Protein AF-I6UT72-F1 (afdb_monomer)

Sequence (120 aa):
FSAGGSVSEKFAKFAADSGAVVIDNTSHFRMDKDIPLVVPECNPSDIAQWKNRGIIANPNCSTIQMVQILKPLNDAFGINRVDVSTYQAASGAGKEGMEELVVQMQKFFEFKLDECEPKV

Nearest PDB structures (foldseek):
  2r00-assembly2_C-2  TM=9.930E-01  e=4.835E-10  Vibrio cholerae
  2qz9-assembly2_B-2  TM=9.457E-01  e=1.071E-09  Vibrio cholerae
  2r00-assembly1_A  TM=9.389E-01  e=1.164E-08  Vibrio cholerae
  2r00-assembly1_B  TM=9.016E-01  e=1.943E-07  Vibrio cholerae
  3vos-assembly1_A-2  TM=9.665E-01  e=2.595E-05  Mycobacterium tuberculosis

Radius of gyration: 18.97 Å; Cα contacts (8 Å, |Δi|>4): 144; chains: 1; bounding box: 40×43×48 Å

Mean predicted aligned error: 3.47 Å

Organism: NCBI:txid199

Structure (mmCIF, N/CA/C/O backbone):
data_AF-I6UT72-F1
#
_entry.id   AF-I6UT72-F1
#
loop_
_atom_site.group_PDB
_atom_site.id
_atom_site.type_symbol
_atom_site.label_atom_id
_atom_site.label_alt_id
_atom_site.label_comp_id
_atom_site.label_asym_id
_atom_site.label_entity_id
_atom_site.label_seq_id
_atom_site.pdbx_PDB_ins_code
_atom_site.Cartn_x
_atom_site.Cartn_y
_atom_site.Cartn_z
_atom_site.occupancy
_atom_site.B_iso_or_equiv
_atom_site.auth_seq_id
_atom_site.auth_comp_id
_atom_site.auth_asym_id
_atom_site.auth_at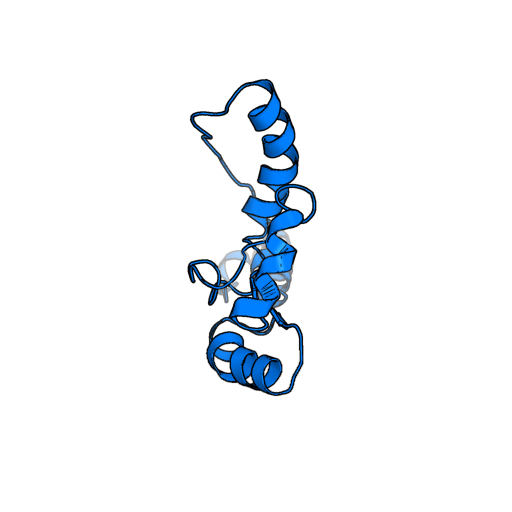om_id
_atom_site.pdbx_PDB_model_num
ATOM 1 N N . PHE A 1 1 ? 1.288 -10.659 6.463 1.00 96.56 1 PHE A N 1
ATOM 2 C CA . PHE A 1 1 ? 1.134 -11.330 5.160 1.00 96.56 1 PHE A CA 1
ATOM 3 C C . PHE A 1 1 ? 1.611 -10.384 4.073 1.00 96.56 1 PHE A C 1
ATOM 5 O O . PHE A 1 1 ? 1.349 -9.199 4.166 1.00 96.56 1 PHE A O 1
ATOM 12 N N . SER A 1 2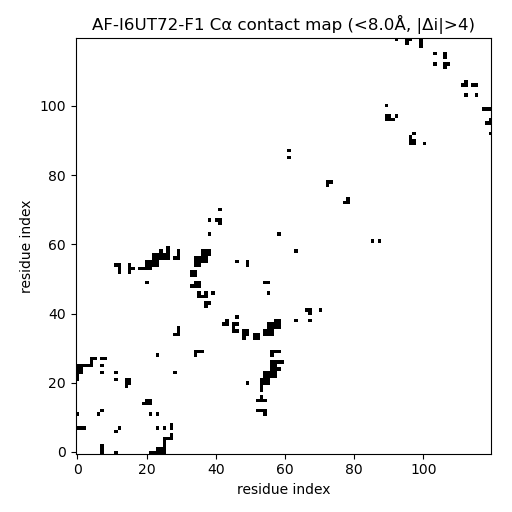 ? 2.381 -10.875 3.103 1.00 95.75 2 SER A N 1
ATOM 13 C CA . SER A 1 2 ? 2.826 -10.110 1.924 1.00 95.75 2 SER A CA 1
ATOM 14 C C . SER A 1 2 ? 3.093 -11.086 0.775 1.00 95.75 2 SER A C 1
ATOM 16 O O . SER A 1 2 ? 4.174 -11.111 0.198 1.00 95.75 2 SER A O 1
ATOM 18 N N . ALA A 1 3 ? 2.125 -11.971 0.532 1.00 93.38 3 ALA A N 1
ATOM 19 C CA . ALA A 1 3 ? 2.270 -13.155 -0.318 1.00 93.38 3 ALA A CA 1
ATOM 20 C C . ALA A 1 3 ? 1.270 -13.175 -1.493 1.00 93.38 3 ALA A C 1
ATOM 22 O O . ALA A 1 3 ? 1.045 -14.219 -2.094 1.00 93.38 3 ALA A O 1
ATOM 23 N N . GLY A 1 4 ? 0.660 -12.027 -1.808 1.00 93.38 4 GLY A N 1
ATOM 24 C CA . GLY A 1 4 ? -0.387 -11.899 -2.825 1.00 93.38 4 GLY A CA 1
ATOM 25 C C . GLY A 1 4 ? -1.804 -12.067 -2.265 1.00 93.38 4 GLY A C 1
ATOM 26 O O . GLY A 1 4 ? -2.025 -12.760 -1.272 1.00 93.38 4 GLY A O 1
ATOM 27 N N . GLY A 1 5 ? -2.774 -11.402 -2.903 1.00 94.94 5 GLY A N 1
ATOM 28 C CA . GLY A 1 5 ? -4.150 -11.304 -2.398 1.00 94.94 5 GLY A CA 1
ATOM 29 C C . GLY A 1 5 ? 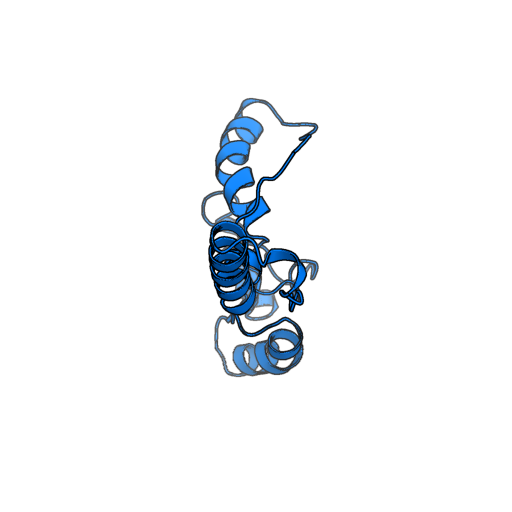-4.860 -12.651 -2.253 1.00 94.94 5 GLY A C 1
ATOM 30 O O . GLY A 1 5 ? -5.554 -12.855 -1.266 1.00 94.94 5 GLY A O 1
ATOM 31 N N . SER A 1 6 ? -4.624 -13.596 -3.166 1.00 97.25 6 SER A N 1
ATOM 32 C CA . SER A 1 6 ? -5.211 -14.945 -3.111 1.00 97.25 6 SER A CA 1
ATOM 33 C C . SER A 1 6 ? -4.702 -15.775 -1.926 1.00 97.25 6 SER A C 1
ATOM 35 O O . SER A 1 6 ? -5.435 -16.581 -1.353 1.00 97.25 6 SER A O 1
ATOM 37 N N . VAL A 1 7 ? -3.445 -15.571 -1.517 1.00 97.69 7 VAL A N 1
ATOM 38 C CA . VAL A 1 7 ? -2.881 -16.215 -0.323 1.00 97.69 7 VAL A CA 1
ATOM 39 C C . VAL A 1 7 ? -3.498 -15.607 0.931 1.00 97.69 7 VAL A C 1
ATOM 41 O O . VAL A 1 7 ? -3.887 -16.344 1.836 1.00 97.69 7 VAL A O 1
ATOM 44 N N . SER A 1 8 ? -3.632 -14.281 0.982 1.00 97.81 8 SER A N 1
ATOM 45 C CA . SER A 1 8 ? -4.276 -13.603 2.109 1.00 97.81 8 SER A CA 1
ATOM 46 C C . SER A 1 8 ? -5.750 -13.987 2.243 1.00 97.81 8 SER A C 1
ATOM 48 O O . SER A 1 8 ? -6.167 -14.342 3.341 1.00 97.81 8 SER A O 1
ATOM 50 N N . GLU A 1 9 ? -6.500 -14.042 1.142 1.00 97.25 9 GLU A N 1
ATOM 51 C CA . GLU A 1 9 ? -7.884 -14.537 1.101 1.00 97.25 9 GLU A CA 1
ATOM 52 C C . GLU A 1 9 ? -8.013 -15.923 1.734 1.00 97.25 9 GLU A C 1
ATOM 54 O O . GLU A 1 9 ? -8.838 -16.152 2.619 1.00 97.25 9 GLU A O 1
ATOM 59 N N . LYS A 1 10 ? -7.154 -16.852 1.304 1.00 97.44 10 LYS A N 1
ATOM 60 C CA . LYS A 1 10 ? -7.227 -18.241 1.743 1.00 97.44 10 LYS A CA 1
ATOM 61 C C . LYS A 1 10 ? -6.775 -18.424 3.186 1.00 97.44 10 LYS A C 1
ATOM 63 O O . LYS A 1 10 ? -7.375 -19.219 3.897 1.00 97.44 10 LYS A O 1
ATOM 68 N N . PHE A 1 11 ? -5.700 -17.762 3.611 1.00 98.31 11 PHE A N 1
ATOM 69 C CA . PHE A 1 11 ? -4.982 -18.149 4.830 1.00 98.31 11 PHE A CA 1
ATOM 70 C C . PHE A 1 11 ? -5.041 -17.135 5.970 1.00 98.31 11 PHE A C 1
ATOM 72 O O . PHE A 1 11 ? -4.858 -17.538 7.121 1.00 98.31 11 PHE A O 1
ATOM 79 N N . ALA A 1 12 ? -5.320 -15.854 5.707 1.00 97.94 12 ALA A N 1
ATOM 80 C CA . ALA A 1 12 ? -5.335 -14.847 6.769 1.00 97.94 12 ALA A CA 1
ATOM 81 C C . ALA A 1 12 ? -6.404 -15.155 7.825 1.00 97.94 12 ALA A C 1
ATOM 83 O O . ALA A 1 12 ? -6.125 -15.055 9.018 1.00 97.94 12 ALA A O 1
ATOM 84 N N . LYS A 1 13 ? -7.591 -15.616 7.402 1.00 96.38 13 LYS A N 1
ATOM 85 C CA . LYS A 1 13 ? -8.656 -16.002 8.336 1.00 96.38 13 LYS A CA 1
ATOM 86 C C . LYS A 1 13 ? -8.227 -17.160 9.240 1.00 96.38 13 LYS A C 1
ATOM 88 O O . LYS A 1 13 ? -8.407 -17.072 10.445 1.00 96.38 13 LYS A O 1
ATOM 93 N N . PHE A 1 14 ? -7.617 -18.212 8.692 1.00 97.94 14 PHE A N 1
ATOM 94 C CA . PHE A 1 14 ? -7.168 -19.350 9.503 1.00 97.94 14 PHE A CA 1
ATOM 95 C C . PHE A 1 14 ? -6.086 -18.957 10.513 1.00 97.94 14 PHE A C 1
ATOM 97 O O . PHE A 1 14 ? -6.100 -19.440 11.643 1.00 97.94 14 PHE A O 1
ATOM 104 N N . ALA A 1 15 ? -5.165 -18.064 10.132 1.00 98.12 15 ALA A N 1
ATOM 105 C CA . ALA A 1 15 ? -4.165 -17.534 11.055 1.00 98.12 15 ALA A CA 1
ATOM 106 C C . ALA A 1 15 ? -4.818 -16.728 12.193 1.00 98.12 15 ALA A C 1
ATOM 108 O O . ALA A 1 15 ? -4.479 -16.937 13.358 1.00 98.12 15 ALA A O 1
ATOM 109 N N . ALA A 1 16 ? -5.787 -15.867 11.865 1.00 98.00 16 ALA A N 1
ATOM 110 C CA . ALA A 1 16 ? -6.554 -15.100 12.844 1.00 98.00 16 ALA A CA 1
ATOM 111 C C . ALA A 1 16 ? -7.373 -16.000 13.788 1.00 98.00 16 ALA A C 1
ATOM 113 O O . ALA A 1 16 ? -7.286 -15.857 15.006 1.00 98.00 16 ALA A O 1
ATOM 114 N N . ASP A 1 17 ? -8.093 -16.988 13.245 1.00 97.44 17 ASP A N 1
ATOM 115 C CA . ASP A 1 17 ? -8.861 -17.976 14.017 1.00 97.44 17 ASP A CA 1
ATOM 116 C C . ASP A 1 17 ? -7.958 -18.815 14.945 1.00 97.44 17 ASP A C 1
ATOM 118 O O . ASP A 1 17 ? -8.397 -19.271 15.998 1.00 97.44 17 ASP A O 1
ATOM 122 N N . SER A 1 18 ? -6.682 -18.994 14.579 1.00 98.12 18 SER A N 1
ATOM 123 C CA . SER A 1 18 ? -5.670 -19.681 15.397 1.00 98.12 18 SER A CA 1
ATOM 124 C C . SER A 1 18 ? -5.063 -18.788 16.493 1.00 98.12 18 SER A C 1
ATOM 126 O O . SER A 1 18 ? -4.146 -19.213 17.194 1.00 98.12 18 SER A O 1
ATOM 128 N N . GLY A 1 19 ? -5.550 -17.551 16.645 1.00 97.06 19 GLY A N 1
ATOM 129 C CA . GLY A 1 19 ? -5.137 -16.608 17.684 1.00 97.06 19 GLY A CA 1
ATOM 130 C C . GLY A 1 19 ? -4.056 -15.608 17.269 1.00 97.06 19 GLY A C 1
ATOM 131 O O . GLY A 1 19 ? -3.592 -14.843 18.116 1.00 97.06 19 GLY A O 1
ATOM 132 N N . ALA A 1 20 ? -3.640 -15.579 15.998 1.00 98.19 20 ALA A N 1
ATOM 133 C CA . ALA A 1 20 ? -2.701 -14.567 15.521 1.00 98.19 20 ALA A CA 1
ATOM 134 C C . ALA A 1 20 ? -3.393 -13.216 15.285 1.00 98.19 20 ALA A C 1
ATOM 136 O O . ALA A 1 20 ? -4.546 -13.153 14.865 1.00 98.19 20 ALA A O 1
ATOM 137 N N . VAL A 1 21 ? -2.648 -12.124 15.462 1.00 98.31 21 VAL A N 1
ATOM 138 C CA . VAL A 1 21 ? -3.026 -10.820 14.903 1.00 98.31 21 VAL A CA 1
ATOM 139 C C . VAL A 1 21 ? -2.363 -10.693 13.540 1.00 98.31 21 VAL A C 1
ATOM 141 O O . VAL A 1 21 ? -1.139 -10.602 13.434 1.00 98.31 21 VAL A O 1
ATOM 144 N N . VAL A 1 22 ? -3.163 -10.726 12.482 1.00 98.44 22 VAL A N 1
ATOM 145 C CA . VAL A 1 22 ? -2.667 -10.695 11.108 1.00 98.44 22 VAL A CA 1
ATOM 146 C C . VAL A 1 22 ? -2.545 -9.255 10.635 1.00 98.44 22 VAL A C 1
ATOM 148 O O . VAL A 1 22 ? -3.535 -8.545 10.548 1.00 98.44 22 VAL A O 1
ATOM 151 N N . ILE A 1 23 ? -1.340 -8.837 10.253 1.00 98.50 23 ILE A N 1
ATOM 152 C CA . ILE A 1 23 ? -1.118 -7.584 9.518 1.00 98.50 23 ILE A CA 1
ATOM 153 C C . ILE A 1 23 ? -0.899 -7.945 8.047 1.00 98.50 23 ILE A C 1
ATOM 155 O O . ILE A 1 23 ? 0.076 -8.631 7.722 1.00 98.50 23 ILE A O 1
ATOM 159 N N . ASP A 1 24 ? -1.810 -7.545 7.1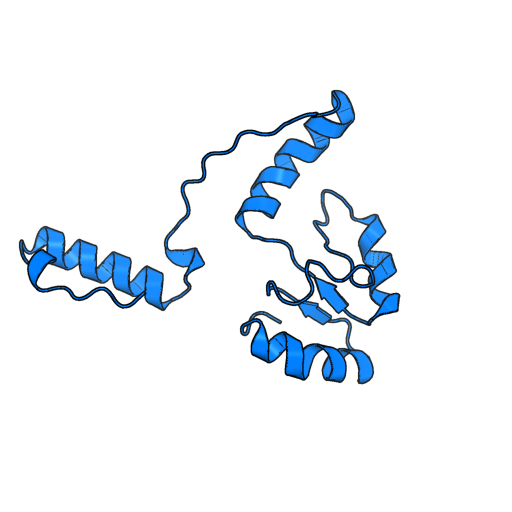61 1.00 98.50 24 ASP A N 1
ATOM 160 C CA . ASP A 1 24 ? -1.834 -7.963 5.757 1.00 98.50 24 ASP A CA 1
ATOM 161 C C . ASP A 1 24 ? -1.451 -6.845 4.777 1.00 98.50 24 ASP A C 1
ATOM 163 O O . ASP A 1 24 ? -2.177 -5.875 4.595 1.00 98.50 24 ASP A O 1
ATOM 167 N N . ASN A 1 25 ? -0.326 -7.020 4.085 1.00 98.00 25 ASN A N 1
ATOM 168 C CA . ASN A 1 25 ? 0.203 -6.146 3.040 1.00 98.00 25 ASN A CA 1
ATOM 169 C C . ASN A 1 25 ? -0.282 -6.518 1.635 1.00 98.00 25 ASN A C 1
ATOM 171 O O . ASN A 1 25 ? 0.461 -6.438 0.658 1.00 98.00 25 ASN A O 1
ATOM 175 N N . THR A 1 26 ? -1.540 -6.928 1.516 1.00 97.12 26 THR A N 1
ATOM 176 C CA . THR A 1 26 ? -2.185 -7.118 0.216 1.00 97.12 26 THR A CA 1
ATOM 177 C C . THR A 1 26 ? -3.359 -6.160 0.057 1.00 97.12 26 THR A C 1
ATOM 179 O O . THR A 1 26 ? -3.719 -5.421 0.972 1.00 97.12 26 THR A O 1
ATOM 182 N N . SER A 1 27 ? -3.947 -6.119 -1.137 1.00 96.75 27 SER A N 1
ATOM 183 C CA . SER A 1 27 ? -5.157 -5.333 -1.384 1.00 96.75 27 SER A CA 1
ATOM 184 C C . SER A 1 27 ? -6.435 -6.010 -0.890 1.00 96.75 27 SER A C 1
ATOM 186 O O . SER A 1 27 ? -7.456 -5.331 -0.811 1.00 96.75 27 SER A O 1
ATOM 188 N N . HIS A 1 28 ? -6.393 -7.306 -0.558 1.00 98.06 28 HIS A N 1
ATOM 189 C CA . HIS A 1 28 ? -7.586 -8.141 -0.416 1.00 98.06 28 HIS A CA 1
ATOM 190 C C . HIS A 1 28 ? -8.570 -7.611 0.640 1.00 98.06 28 HIS A C 1
ATOM 192 O O . HIS A 1 28 ? -9.758 -7.491 0.360 1.00 98.06 28 HIS A O 1
ATOM 198 N N . PHE A 1 29 ? -8.080 -7.207 1.816 1.00 98.06 29 PHE A N 1
ATOM 199 C CA . PHE A 1 29 ? -8.936 -6.763 2.923 1.00 98.06 29 PHE A CA 1
ATOM 200 C C . PHE A 1 29 ? -9.138 -5.244 3.022 1.00 98.06 29 PHE A C 1
ATOM 202 O O . PHE A 1 29 ? -9.841 -4.786 3.916 1.00 98.06 29 PHE A O 1
ATOM 209 N N . ARG A 1 30 ? -8.548 -4.434 2.130 1.00 98.31 30 ARG A N 1
ATOM 210 C CA . ARG A 1 30 ? -8.505 -2.963 2.299 1.00 98.31 30 ARG A CA 1
ATOM 211 C C . ARG A 1 30 ? -9.874 -2.280 2.314 1.00 98.31 30 ARG A C 1
ATOM 213 O O . ARG A 1 30 ? -9.981 -1.175 2.831 1.00 98.31 30 ARG A O 1
ATOM 220 N N . MET A 1 31 ? -10.878 -2.908 1.706 1.00 97.69 31 MET A N 1
ATOM 221 C CA . MET A 1 31 ? -12.237 -2.369 1.593 1.00 97.69 31 MET A CA 1
ATOM 222 C C . MET A 1 31 ? -13.240 -3.068 2.523 1.00 97.69 31 MET A C 1
ATOM 224 O O . MET A 1 31 ? -14.423 -2.724 2.497 1.00 97.69 31 MET A O 1
ATOM 228 N N . ASP A 1 32 ? -12.801 -4.051 3.316 1.00 97.75 32 ASP A N 1
ATOM 229 C CA . ASP A 1 32 ? -13.660 -4.708 4.303 1.00 97.75 32 ASP A CA 1
ATOM 230 C C . ASP A 1 32 ? -13.869 -3.760 5.494 1.00 97.75 32 ASP A C 1
ATOM 232 O O . ASP A 1 32 ? -12.913 -3.299 6.113 1.00 97.75 32 ASP A O 1
ATOM 236 N N . LYS A 1 33 ? -15.132 -3.454 5.806 1.00 96.88 33 LYS A N 1
ATOM 237 C CA . LYS A 1 33 ? -15.503 -2.491 6.854 1.00 96.88 33 LYS A CA 1
ATOM 238 C C . LYS A 1 33 ? -15.170 -2.976 8.263 1.00 96.88 33 LYS A C 1
ATOM 240 O O . LYS A 1 33 ? -15.039 -2.144 9.156 1.00 96.88 33 LYS A O 1
ATOM 245 N N . ASP A 1 34 ? -15.042 -4.286 8.462 1.00 97.19 34 ASP A N 1
ATOM 246 C CA . ASP A 1 34 ? -14.712 -4.861 9.768 1.00 97.19 34 ASP A CA 1
ATOM 247 C C . ASP A 1 34 ? -13.197 -4.968 9.994 1.00 97.19 34 ASP A C 1
ATOM 249 O O . ASP A 1 34 ? -12.768 -5.352 11.085 1.00 97.19 34 ASP A O 1
ATOM 253 N N . ILE A 1 35 ? -12.382 -4.661 8.979 1.00 98.38 35 ILE A N 1
ATOM 254 C CA . ILE A 1 35 ? -10.923 -4.761 9.028 1.00 98.38 35 ILE A CA 1
ATOM 255 C C . ILE A 1 35 ? -10.330 -3.349 8.965 1.00 98.38 35 ILE A C 1
ATOM 257 O O . ILE A 1 35 ? -10.476 -2.666 7.952 1.00 98.38 35 ILE A O 1
ATOM 261 N N . PRO A 1 36 ? -9.626 -2.888 10.013 1.00 98.50 36 PRO A N 1
ATOM 262 C CA . PRO A 1 36 ? -9.049 -1.554 10.000 1.00 98.50 36 PRO A CA 1
ATOM 263 C C . PRO A 1 36 ? -7.923 -1.448 8.966 1.00 98.50 36 PRO A C 1
ATOM 265 O O . PRO A 1 36 ? -7.037 -2.305 8.890 1.00 98.50 36 PRO A O 1
ATOM 268 N N . LEU A 1 37 ? -7.944 -0.355 8.203 1.00 98.56 37 LEU A N 1
ATOM 269 C CA . LEU A 1 37 ? -6.898 0.040 7.265 1.00 98.56 37 LEU A CA 1
ATOM 270 C C . LEU A 1 37 ? -6.007 1.092 7.933 1.00 98.56 37 LEU A C 1
ATOM 272 O O . LEU A 1 37 ? -6.415 2.244 8.084 1.00 98.56 37 LEU A O 1
ATOM 276 N N . VAL A 1 38 ? -4.811 0.702 8.376 1.00 98.38 38 VAL A N 1
ATOM 277 C CA . VAL A 1 38 ? -4.051 1.498 9.358 1.00 98.38 38 VAL A CA 1
ATOM 278 C C . VAL A 1 38 ? -2.776 2.093 8.767 1.00 98.38 38 VAL A C 1
ATOM 280 O O . VAL A 1 38 ? -1.930 1.376 8.240 1.00 98.38 38 VAL A O 1
ATOM 283 N N . VAL A 1 39 ? -2.609 3.406 8.940 1.00 98.25 39 VAL A N 1
ATOM 284 C CA . VAL A 1 39 ? -1.317 4.105 8.925 1.00 98.25 39 VAL A CA 1
ATOM 285 C C . VAL A 1 39 ? -1.056 4.597 10.351 1.00 98.25 39 VAL A C 1
ATOM 287 O O . VAL A 1 39 ? -1.784 5.478 10.813 1.00 98.25 39 VAL A O 1
ATOM 290 N N . PRO A 1 40 ? -0.059 4.054 11.076 1.00 96.50 40 PRO A 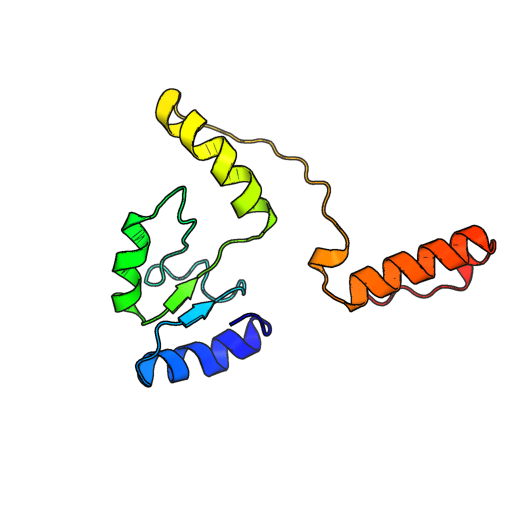N 1
ATOM 291 C CA . PRO A 1 40 ? 0.139 4.353 12.497 1.00 96.50 40 PRO A CA 1
ATOM 292 C C . PRO A 1 40 ? 0.233 5.848 12.821 1.00 96.50 40 PRO A C 1
ATOM 294 O O . PRO A 1 40 ? -0.293 6.294 13.835 1.00 96.50 40 PRO A O 1
ATOM 297 N N . GLU A 1 41 ? 0.844 6.639 11.943 1.00 95.88 41 GLU A N 1
ATOM 298 C CA . GLU A 1 41 ? 1.011 8.083 12.120 1.00 95.88 41 GLU A CA 1
ATOM 299 C C . GLU A 1 41 ? -0.258 8.888 11.788 1.00 95.88 41 GLU A C 1
ATOM 301 O O . GLU A 1 41 ? -0.332 10.073 12.109 1.00 95.88 41 GLU A O 1
ATOM 306 N N . CYS A 1 42 ? -1.263 8.278 11.148 1.00 97.44 42 CYS A N 1
ATOM 307 C CA . CYS A 1 42 ? -2.480 8.970 10.715 1.00 97.44 42 CYS A CA 1
ATOM 308 C C . CYS A 1 42 ? -3.733 8.554 11.489 1.00 97.44 42 CYS A C 1
ATOM 310 O O . CYS A 1 42 ? -4.546 9.411 11.829 1.00 97.44 42 CYS A O 1
ATOM 312 N N . ASN A 1 43 ? -3.908 7.265 11.764 1.00 97.62 43 ASN A N 1
ATOM 313 C CA . ASN A 1 43 ? -5.085 6.725 12.445 1.00 97.62 43 ASN A CA 1
ATOM 314 C C . ASN A 1 43 ? -4.713 5.626 13.462 1.00 97.62 43 ASN A C 1
ATOM 316 O O . ASN A 1 43 ? -5.216 4.505 13.382 1.00 97.62 43 ASN A O 1
ATOM 320 N N . PRO A 1 44 ? -3.852 5.924 14.456 1.00 97.62 44 PRO A N 1
ATOM 321 C CA . PRO A 1 44 ? -3.357 4.923 15.404 1.00 97.62 44 PRO A CA 1
ATOM 322 C C . PRO A 1 44 ? -4.469 4.272 16.231 1.00 97.62 44 PRO A C 1
ATOM 324 O O . PRO A 1 44 ? -4.357 3.106 16.595 1.00 97.62 44 PRO A O 1
ATOM 327 N N . SER A 1 45 ? -5.553 4.998 16.521 1.00 97.94 45 SER A N 1
ATOM 328 C CA . SER A 1 45 ? -6.702 4.484 17.276 1.00 97.94 45 SER A CA 1
ATOM 329 C C . SER A 1 45 ? -7.377 3.293 16.601 1.00 97.94 45 SER A C 1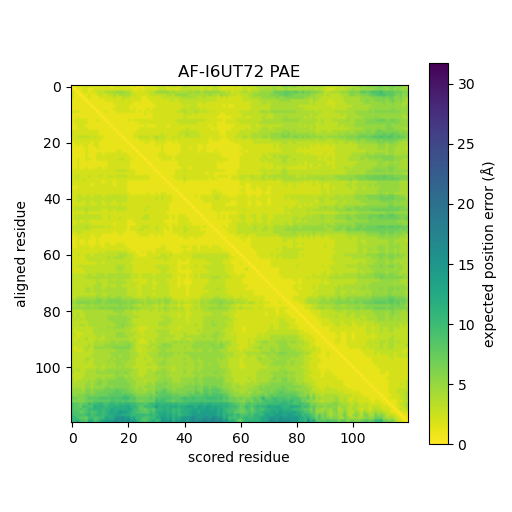
ATOM 331 O O . SER A 1 45 ? -7.898 2.413 17.287 1.00 97.94 45 SER A O 1
ATOM 333 N N . ASP A 1 46 ? -7.339 3.236 15.269 1.00 97.94 46 ASP A N 1
ATOM 334 C CA . ASP A 1 46 ? -8.039 2.216 14.489 1.00 97.94 46 ASP A CA 1
ATOM 335 C C . ASP A 1 46 ? -7.405 0.842 14.664 1.00 97.94 46 ASP A C 1
ATOM 337 O O . ASP A 1 46 ? -8.078 -0.172 14.479 1.00 97.94 46 ASP A O 1
ATOM 341 N N . ILE A 1 47 ? -6.150 0.787 15.130 1.00 97.31 47 ILE A N 1
ATOM 342 C CA . ILE A 1 47 ? -5.502 -0.475 15.467 1.00 97.31 47 ILE A CA 1
ATOM 343 C C . ILE A 1 47 ? -6.355 -1.277 16.450 1.00 97.31 47 ILE A C 1
ATOM 345 O O . ILE A 1 47 ? -6.452 -2.484 16.296 1.00 97.31 47 ILE A O 1
ATOM 349 N N . ALA A 1 48 ? -7.049 -0.639 17.402 1.00 97.25 48 ALA A N 1
ATOM 350 C CA . ALA A 1 48 ? -7.868 -1.325 18.403 1.00 97.25 48 ALA A CA 1
ATOM 351 C C . ALA A 1 48 ? -8.999 -2.178 17.794 1.00 97.25 48 ALA A C 1
ATOM 353 O O . ALA A 1 48 ? -9.456 -3.131 18.431 1.00 97.25 48 ALA A O 1
ATOM 354 N N . GLN A 1 49 ? -9.410 -1.872 16.559 1.00 97.88 49 GLN A N 1
ATOM 355 C CA . GLN A 1 49 ? -10.435 -2.600 15.814 1.00 97.88 49 GLN A CA 1
ATOM 356 C C . GLN A 1 49 ? -9.927 -3.938 15.253 1.00 97.88 49 GLN A C 1
ATOM 358 O O . GLN A 1 49 ? -10.727 -4.727 14.755 1.00 97.88 49 GLN A O 1
ATOM 363 N N . TRP A 1 50 ? -8.629 -4.261 15.396 1.00 97.50 50 TRP A N 1
ATOM 364 C CA . TRP A 1 50 ? -8.064 -5.556 14.988 1.00 97.50 50 TRP A CA 1
ATOM 365 C C . TRP A 1 50 ? -8.847 -6.741 15.566 1.00 97.50 50 TRP A C 1
ATOM 367 O O . TRP A 1 50 ? -8.933 -7.794 14.941 1.00 97.50 50 TRP A O 1
ATOM 377 N N . LYS A 1 51 ? -9.460 -6.563 16.743 1.00 96.75 51 LYS A N 1
ATOM 378 C CA . LYS A 1 51 ? -10.245 -7.583 17.449 1.00 96.75 51 LYS A CA 1
ATOM 379 C C . LYS A 1 51 ? -11.512 -8.019 16.711 1.00 96.75 51 LYS A C 1
ATOM 381 O O . LYS A 1 51 ? -12.016 -9.095 17.010 1.00 96.75 51 LYS A O 1
ATOM 386 N N . ASN A 1 52 ? -12.015 -7.228 15.762 1.00 96.81 52 ASN A N 1
ATOM 387 C CA . ASN A 1 52 ? -13.232 -7.553 15.014 1.00 96.81 52 ASN A CA 1
ATOM 388 C C . ASN A 1 52 ? -13.057 -8.831 14.186 1.00 96.81 52 ASN A C 1
ATOM 390 O O . ASN A 1 52 ? -13.948 -9.675 14.136 1.00 96.81 52 ASN A O 1
ATOM 394 N N . ARG A 1 53 ? -11.900 -8.968 13.528 1.00 97.44 53 ARG A N 1
ATOM 395 C CA . ARG A 1 53 ? -11.612 -10.070 12.594 1.00 97.44 53 ARG A CA 1
ATOM 396 C C . ARG A 1 53 ? -10.247 -10.726 12.810 1.00 97.44 53 ARG A C 1
ATOM 398 O O . ARG A 1 53 ? -9.912 -11.653 12.084 1.00 97.44 53 ARG A O 1
ATOM 405 N N . GLY A 1 54 ? -9.454 -10.244 13.768 1.00 98.25 54 GLY A N 1
ATOM 406 C CA . GLY A 1 54 ? -8.063 -10.658 13.977 1.00 98.25 54 GLY A CA 1
ATOM 407 C C . GLY A 1 54 ? -7.105 -10.179 12.880 1.00 98.25 54 GLY A C 1
ATOM 408 O O . GLY A 1 54 ? -5.982 -10.667 12.798 1.00 98.25 54 GLY A O 1
ATOM 409 N N . ILE A 1 55 ? -7.542 -9.253 12.020 1.00 98.62 55 ILE A N 1
ATOM 410 C CA . ILE A 1 55 ? -6.819 -8.803 10.826 1.00 98.62 55 ILE A CA 1
ATOM 411 C C . ILE A 1 55 ? -6.745 -7.273 10.828 1.00 98.62 55 ILE A C 1
ATOM 413 O O . ILE A 1 55 ? -7.710 -6.603 11.182 1.00 98.62 55 ILE A O 1
ATOM 417 N N . ILE A 1 56 ? -5.602 -6.733 10.412 1.00 98.69 56 ILE A N 1
ATOM 418 C CA . ILE A 1 56 ? -5.349 -5.328 10.093 1.00 98.69 56 ILE A CA 1
ATOM 419 C C . ILE A 1 56 ? -4.859 -5.285 8.645 1.00 98.69 56 ILE A C 1
ATOM 421 O O . ILE A 1 56 ? -3.912 -5.990 8.288 1.00 98.69 56 ILE A O 1
ATOM 425 N N . ALA A 1 57 ? -5.476 -4.457 7.808 1.00 98.56 57 ALA A N 1
ATOM 426 C CA . ALA A 1 57 ? -5.035 -4.248 6.437 1.00 98.56 57 ALA A CA 1
ATOM 427 C C . ALA A 1 57 ? -3.967 -3.146 6.379 1.00 98.56 57 ALA A C 1
ATOM 429 O O . ALA A 1 57 ? -4.115 -2.076 6.973 1.00 98.56 57 ALA A O 1
ATOM 430 N N . ASN A 1 58 ? -2.900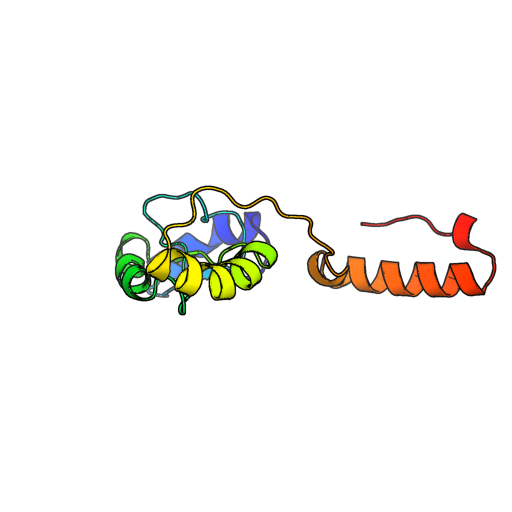 -3.388 5.618 1.00 98.38 58 ASN A N 1
ATOM 431 C CA . ASN A 1 58 ? -1.906 -2.376 5.290 1.00 98.38 58 ASN A CA 1
ATOM 432 C C . ASN A 1 58 ? -2.324 -1.637 3.998 1.00 98.38 58 ASN A C 1
ATOM 434 O O . ASN A 1 58 ? -2.647 -2.284 2.986 1.00 98.38 58 ASN A O 1
ATOM 438 N N . PRO A 1 59 ? -2.316 -0.295 3.982 1.00 97.94 59 PRO A N 1
ATOM 439 C CA . PRO A 1 59 ? -2.715 0.476 2.809 1.00 97.94 59 PRO A CA 1
ATOM 440 C C . PRO A 1 59 ? -1.767 0.338 1.614 1.00 97.94 59 PRO A C 1
ATOM 442 O O . PRO A 1 59 ? -0.745 -0.346 1.649 1.00 97.94 59 PRO A O 1
ATOM 445 N N . ASN A 1 60 ? -2.146 0.965 0.497 1.00 97.00 60 ASN A N 1
ATOM 446 C CA . ASN A 1 60 ? -1.295 1.030 -0.687 1.00 97.00 60 ASN A CA 1
ATOM 447 C C . ASN A 1 60 ? -0.028 1.853 -0.394 1.00 97.00 60 ASN A C 1
ATOM 449 O O . ASN A 1 60 ? -0.106 2.896 0.251 1.00 97.00 60 ASN A O 1
ATOM 453 N N . CYS A 1 61 ? 1.122 1.416 -0.909 1.00 94.19 61 CYS A N 1
ATOM 454 C CA . CYS A 1 61 ? 2.414 2.069 -0.691 1.00 94.19 61 CYS A CA 1
ATOM 455 C C . CYS A 1 61 ? 2.435 3.552 -1.100 1.00 94.19 61 CYS A C 1
ATOM 457 O O . CYS A 1 61 ? 2.968 4.371 -0.355 1.00 94.19 61 CYS A O 1
ATOM 459 N N . SER A 1 62 ? 1.818 3.912 -2.229 1.00 95.44 62 SER A N 1
ATOM 460 C CA . SER A 1 62 ? 1.733 5.309 -2.677 1.00 95.44 62 SER A CA 1
ATOM 461 C C . SER A 1 62 ? 0.838 6.148 -1.761 1.00 95.44 62 SER A C 1
ATOM 463 O O . SER A 1 62 ? 1.162 7.291 -1.442 1.00 95.44 62 SER A O 1
ATOM 465 N N . THR A 1 63 ? -0.252 5.561 -1.259 1.00 95.88 63 THR A N 1
ATOM 466 C CA . THR A 1 63 ? -1.147 6.220 -0.305 1.00 95.88 63 THR A CA 1
ATOM 467 C C . THR A 1 63 ? -0.463 6.462 1.034 1.00 95.88 63 THR A C 1
ATOM 469 O O . THR A 1 63 ? -0.562 7.576 1.528 1.00 95.88 63 THR A O 1
ATOM 472 N N . ILE A 1 64 ? 0.251 5.477 1.599 1.00 96.81 64 ILE A N 1
ATOM 473 C CA . ILE A 1 64 ? 0.935 5.610 2.903 1.00 96.81 64 ILE A CA 1
ATOM 474 C C . ILE A 1 64 ? 1.877 6.819 2.898 1.00 96.81 64 ILE A C 1
ATOM 476 O O . ILE A 1 64 ? 1.785 7.675 3.775 1.00 96.81 64 ILE A O 1
ATOM 480 N N . GLN A 1 65 ? 2.735 6.919 1.878 1.00 95.44 65 GLN A N 1
ATOM 481 C CA . GLN A 1 65 ? 3.696 8.019 1.741 1.00 95.44 65 GLN A CA 1
ATOM 482 C C . GLN A 1 65 ? 2.995 9.378 1.652 1.00 95.44 65 GLN A C 1
ATOM 484 O O . GLN A 1 65 ? 3.412 10.347 2.282 1.00 95.44 65 GLN A O 1
ATOM 489 N N . MET A 1 66 ? 1.902 9.440 0.892 1.00 97.00 66 MET A N 1
ATOM 490 C CA . MET A 1 66 ? 1.130 10.661 0.714 1.00 97.00 66 MET A CA 1
ATOM 491 C C . MET A 1 66 ? 0.426 11.081 2.013 1.00 97.00 66 MET A C 1
ATOM 493 O O . MET A 1 66 ? 0.559 12.226 2.443 1.00 97.00 66 MET A O 1
ATOM 497 N N . VAL A 1 67 ? -0.312 10.178 2.667 1.00 97.44 67 VAL A N 1
ATOM 498 C CA . VAL A 1 67 ? -1.155 10.542 3.819 1.00 97.44 67 VAL A CA 1
ATOM 499 C C . VAL A 1 67 ? -0.354 10.922 5.057 1.00 97.44 67 VAL A C 1
ATOM 501 O O . VAL A 1 67 ? -0.834 11.753 5.821 1.00 97.44 67 VAL A O 1
ATOM 504 N N . GLN A 1 68 ? 0.873 10.417 5.227 1.00 96.25 68 GLN A N 1
ATOM 505 C CA . GLN A 1 68 ? 1.746 10.877 6.313 1.00 96.25 68 GLN A CA 1
ATOM 506 C C . GLN A 1 68 ? 2.026 12.386 6.235 1.00 96.25 68 GLN A C 1
ATOM 508 O O . GLN A 1 68 ? 2.075 13.056 7.263 1.00 96.25 68 GLN A O 1
ATOM 513 N N . ILE A 1 69 ? 2.145 12.938 5.024 1.00 96.00 69 ILE A N 1
ATOM 514 C CA . ILE A 1 69 ? 2.323 14.381 4.814 1.00 96.00 69 ILE A CA 1
ATOM 515 C C . ILE A 1 69 ? 0.983 15.117 4.822 1.00 96.00 69 ILE A C 1
ATOM 517 O O . ILE A 1 69 ? 0.877 16.216 5.366 1.00 96.00 69 ILE A O 1
ATOM 521 N N . LEU A 1 70 ? -0.061 14.524 4.239 1.00 97.81 70 LEU A N 1
ATOM 522 C CA . LEU A 1 70 ? -1.363 15.182 4.154 1.00 97.81 70 LEU A CA 1
ATOM 523 C C . LEU A 1 70 ? -2.098 15.249 5.491 1.00 97.81 70 LEU A C 1
ATOM 525 O O . LEU A 1 70 ? -2.854 16.191 5.693 1.00 97.81 70 LEU A O 1
ATOM 529 N N . LYS A 1 71 ? -1.906 14.292 6.405 1.00 97.81 71 LYS A N 1
ATOM 530 C CA . LYS A 1 71 ? -2.622 14.253 7.687 1.00 97.81 71 LYS A CA 1
ATOM 531 C C . LYS A 1 71 ? -2.465 15.541 8.508 1.00 97.81 71 LYS A C 1
ATOM 533 O O . LYS A 1 71 ? -3.497 16.127 8.828 1.00 97.81 71 LYS A O 1
ATOM 538 N N . PRO A 1 72 ? -1.248 16.036 8.812 1.00 97.31 72 PRO A N 1
ATOM 539 C CA . PRO A 1 72 ? -1.106 17.285 9.561 1.00 97.31 72 PRO A CA 1
ATOM 540 C C . PRO A 1 72 ? -1.683 18.499 8.816 1.00 97.31 72 PRO A C 1
ATOM 542 O O . PRO A 1 72 ? -2.252 19.389 9.443 1.00 97.31 72 PRO A O 1
ATOM 545 N N . LEU A 1 73 ? -1.595 18.533 7.481 1.00 97.88 73 LEU A N 1
ATOM 546 C CA . LEU A 1 73 ? -2.195 19.601 6.672 1.00 97.88 73 LEU A CA 1
ATOM 547 C C . LEU A 1 73 ? -3.727 19.552 6.714 1.00 97.88 73 LEU A C 1
ATOM 549 O O . LEU A 1 73 ? -4.384 20.585 6.823 1.00 97.88 73 LEU A O 1
ATOM 553 N N . ASN A 1 74 ? -4.298 18.352 6.663 1.00 97.94 74 ASN A N 1
ATOM 554 C CA . ASN A 1 74 ? -5.730 18.139 6.781 1.00 97.94 74 ASN A CA 1
ATOM 555 C C . ASN A 1 74 ? -6.252 18.554 8.158 1.00 97.94 74 ASN A C 1
ATOM 557 O O . ASN A 1 74 ? -7.288 19.204 8.231 1.00 97.94 74 ASN A O 1
ATOM 561 N N . ASP A 1 75 ? -5.533 18.222 9.228 1.00 97.06 75 ASP A N 1
ATOM 562 C CA . ASP A 1 75 ? -5.931 18.584 10.592 1.00 97.06 75 ASP A CA 1
ATOM 563 C C . ASP A 1 75 ? -5.916 20.097 10.821 1.00 97.06 75 ASP A C 1
ATOM 565 O O . ASP A 1 75 ? -6.776 20.626 11.523 1.00 97.06 75 ASP A O 1
ATOM 569 N N . ALA A 1 76 ? -4.954 20.798 10.219 1.00 98.00 76 ALA A N 1
ATOM 570 C CA . ALA A 1 76 ? -4.819 22.242 10.364 1.00 98.00 76 ALA A CA 1
ATOM 571 C C . ALA A 1 76 ? -5.776 23.041 9.463 1.00 98.00 76 ALA A C 1
ATOM 573 O O . ALA A 1 76 ? -6.222 24.118 9.859 1.00 98.00 76 ALA A O 1
ATOM 574 N N . PHE A 1 77 ? -6.075 22.548 8.255 1.00 98.00 77 PHE A N 1
ATOM 575 C CA . PHE A 1 77 ? -6.709 23.365 7.212 1.00 98.00 77 PHE A CA 1
ATOM 576 C C . PHE A 1 77 ? -7.940 22.738 6.542 1.00 98.00 77 PHE A C 1
ATOM 578 O O . PHE A 1 77 ? -8.643 23.447 5.829 1.00 98.00 77 PHE A O 1
ATOM 585 N N . GLY A 1 78 ? -8.220 21.448 6.755 1.00 97.19 78 GLY A N 1
ATOM 586 C CA . GLY A 1 78 ? -9.340 20.734 6.133 1.00 97.19 78 GLY A CA 1
ATOM 587 C C . GLY A 1 78 ? -9.183 20.574 4.616 1.00 97.19 78 GLY A C 1
ATOM 588 O O . GLY A 1 78 ? -9.678 21.386 3.834 1.00 97.19 78 GLY A O 1
ATOM 589 N N . ILE A 1 79 ? -8.506 19.510 4.174 1.00 97.62 79 ILE A N 1
ATOM 590 C CA . ILE A 1 79 ? -8.280 19.258 2.743 1.00 97.62 79 ILE A CA 1
ATOM 591 C C . ILE A 1 79 ? -9.577 18.760 2.090 1.00 97.62 79 ILE A C 1
ATOM 593 O O . ILE A 1 79 ? -10.130 17.741 2.488 1.00 97.62 79 ILE A O 1
ATOM 597 N N . ASN A 1 80 ? -10.019 19.439 1.027 1.00 97.75 80 ASN A N 1
ATOM 598 C CA . ASN A 1 80 ? -11.219 19.054 0.268 1.00 97.75 80 ASN A CA 1
ATOM 599 C C . ASN A 1 80 ? -10.920 18.179 -0.960 1.00 97.75 80 ASN A C 1
ATOM 601 O O . ASN A 1 80 ? -11.770 17.406 -1.396 1.00 97.75 80 ASN A O 1
ATOM 605 N N . ARG A 1 81 ? -9.734 18.329 -1.562 1.00 97.69 81 ARG A N 1
ATOM 606 C CA . ARG A 1 81 ? -9.333 17.620 -2.783 1.00 97.69 81 ARG A CA 1
ATOM 607 C C . ARG A 1 81 ? -7.817 17.493 -2.856 1.00 97.69 81 ARG A C 1
ATOM 609 O O . ARG A 1 81 ? -7.099 18.412 -2.474 1.00 97.69 81 ARG A O 1
ATOM 616 N N . VAL A 1 82 ? -7.361 16.365 -3.392 1.00 96.69 82 VAL A N 1
ATOM 617 C CA . VAL A 1 82 ? -5.960 16.098 -3.719 1.00 96.69 82 VAL A CA 1
ATOM 618 C C . VAL A 1 82 ? -5.910 15.664 -5.178 1.00 96.69 82 VAL A C 1
ATOM 620 O O . VAL A 1 82 ? -6.492 14.642 -5.531 1.00 96.69 82 VAL A O 1
ATOM 623 N N . ASP A 1 83 ? -5.227 16.437 -6.017 1.00 97.69 83 ASP A N 1
ATOM 624 C CA . ASP A 1 83 ? -4.865 16.029 -7.374 1.00 97.69 83 ASP A CA 1
ATOM 625 C C . ASP A 1 83 ? -3.417 15.535 -7.345 1.00 97.69 83 ASP A C 1
ATOM 627 O O . ASP A 1 83 ? -2.518 16.260 -6.918 1.00 97.69 83 ASP A O 1
ATOM 631 N N . VAL A 1 84 ? -3.190 14.281 -7.741 1.00 96.56 84 VAL A N 1
ATOM 632 C CA . VAL A 1 84 ? -1.904 13.599 -7.549 1.00 96.56 84 VAL A CA 1
ATOM 633 C C . VAL A 1 84 ? -1.388 12.990 -8.849 1.00 96.56 84 VAL A C 1
ATOM 635 O O . VAL A 1 84 ? -2.118 12.311 -9.567 1.00 96.56 84 VAL A O 1
ATOM 638 N N . SER A 1 85 ? -0.095 13.191 -9.099 1.00 97.25 85 SER A N 1
ATOM 639 C CA . SER A 1 85 ? 0.677 12.497 -10.131 1.00 97.25 85 SER A CA 1
ATOM 640 C C . SER A 1 85 ? 1.781 11.697 -9.450 1.00 97.25 85 SER A C 1
ATOM 642 O O . SER A 1 85 ? 2.583 12.261 -8.706 1.00 97.25 85 SER A O 1
ATOM 644 N N . THR A 1 86 ? 1.828 10.385 -9.681 1.00 95.75 86 THR A N 1
ATOM 645 C CA . THR A 1 86 ? 2.816 9.500 -9.045 1.00 95.75 86 THR A CA 1
ATOM 646 C C . THR A 1 86 ? 3.937 9.128 -10.005 1.00 95.75 86 THR A C 1
ATOM 648 O O . THR A 1 86 ? 3.671 8.831 -11.165 1.00 95.75 86 THR A O 1
ATOM 651 N N . TYR A 1 87 ? 5.159 9.028 -9.488 1.00 96.25 87 TYR A N 1
ATOM 652 C CA . TYR A 1 87 ? 6.328 8.509 -10.200 1.00 96.25 87 TYR A CA 1
ATOM 653 C C . TYR A 1 87 ? 6.825 7.288 -9.430 1.00 96.25 87 TYR A C 1
ATOM 655 O O . TYR A 1 87 ? 7.591 7.409 -8.477 1.00 96.25 87 TYR A O 1
ATOM 663 N N . GLN A 1 88 ? 6.275 6.120 -9.755 1.00 95.81 88 GLN A N 1
ATOM 664 C CA . GLN A 1 88 ? 6.476 4.915 -8.955 1.00 95.81 88 GLN A CA 1
ATOM 665 C C . GLN A 1 88 ? 7.720 4.152 -9.404 1.00 95.81 88 GLN A C 1
ATOM 667 O O . GLN A 1 88 ? 8.007 4.047 -10.594 1.00 95.81 88 GLN A O 1
ATOM 672 N N . ALA A 1 89 ? 8.454 3.609 -8.436 1.00 95.88 89 ALA A N 1
ATOM 673 C CA . ALA A 1 89 ? 9.616 2.773 -8.702 1.00 95.88 89 ALA A CA 1
ATOM 674 C C . ALA A 1 89 ? 9.200 1.370 -9.177 1.00 95.88 89 ALA A C 1
ATOM 676 O O . ALA A 1 89 ? 8.201 0.820 -8.707 1.00 95.88 89 ALA A O 1
ATOM 677 N N . ALA A 1 90 ? 10.027 0.751 -10.027 1.00 96.06 90 ALA A N 1
ATOM 678 C CA . ALA A 1 90 ? 9.820 -0.614 -10.529 1.00 96.06 90 ALA A CA 1
ATOM 679 C C . ALA A 1 90 ? 9.763 -1.677 -9.413 1.00 96.06 90 ALA A C 1
ATOM 681 O O . ALA A 1 90 ? 9.123 -2.714 -9.572 1.00 96.06 90 ALA A O 1
ATOM 682 N N . SER A 1 91 ? 10.348 -1.395 -8.243 1.00 94.12 91 SER A N 1
ATOM 683 C CA . SER A 1 91 ? 10.280 -2.266 -7.062 1.00 94.12 91 SER A CA 1
ATOM 684 C C . SER A 1 91 ? 8.861 -2.511 -6.550 1.00 94.12 91 SER A C 1
ATOM 686 O O . SER A 1 91 ? 8.639 -3.500 -5.852 1.00 94.12 91 SER A O 1
ATOM 688 N N . GLY A 1 92 ? 7.887 -1.671 -6.920 1.00 90.06 92 GLY A N 1
ATOM 689 C CA . GLY A 1 92 ? 6.471 -1.909 -6.635 1.00 90.06 92 GLY A CA 1
ATOM 690 C C . GLY A 1 92 ? 5.923 -3.179 -7.295 1.00 90.06 92 GLY A C 1
ATOM 691 O O . GLY A 1 92 ? 5.048 -3.825 -6.723 1.00 90.06 92 GLY A O 1
ATOM 692 N N . ALA A 1 93 ? 6.481 -3.579 -8.441 1.00 91.31 93 ALA A N 1
ATOM 693 C CA . ALA A 1 93 ? 6.174 -4.844 -9.108 1.00 91.31 93 ALA A CA 1
ATOM 694 C C . ALA A 1 93 ? 7.003 -6.027 -8.559 1.00 91.31 93 ALA A C 1
ATOM 696 O O . ALA A 1 93 ? 6.951 -7.140 -9.076 1.00 91.31 93 ALA A O 1
ATOM 697 N N . GLY A 1 94 ? 7.766 -5.806 -7.486 1.00 91.75 94 GLY A N 1
ATOM 698 C CA . GLY A 1 94 ? 8.594 -6.820 -6.855 1.00 91.75 94 GLY A CA 1
ATOM 699 C C . GLY A 1 94 ? 9.902 -7.076 -7.600 1.00 91.75 94 GLY A C 1
ATOM 700 O O . GLY A 1 94 ? 10.441 -6.218 -8.300 1.00 91.75 94 GLY A O 1
ATOM 701 N N . LYS A 1 95 ? 10.450 -8.273 -7.382 1.00 93.75 95 LYS A N 1
ATOM 702 C CA . LYS A 1 95 ? 11.759 -8.672 -7.907 1.00 93.75 95 LYS A CA 1
ATOM 703 C C . LYS A 1 95 ? 11.787 -8.662 -9.437 1.00 93.75 95 LYS A C 1
ATOM 705 O O . LYS A 1 95 ? 12.734 -8.134 -10.006 1.00 93.75 95 LYS A O 1
ATOM 710 N N . GLU A 1 96 ? 10.747 -9.192 -10.073 1.00 93.69 96 GLU A N 1
ATOM 711 C CA . GLU A 1 96 ? 10.674 -9.314 -11.533 1.00 93.69 96 GLU A CA 1
ATOM 712 C C . GLU A 1 96 ? 10.701 -7.943 -12.215 1.00 93.69 96 GLU A C 1
ATOM 714 O O . GLU A 1 96 ? 11.492 -7.744 -13.130 1.00 93.69 96 GLU A O 1
ATOM 719 N N . GLY A 1 97 ? 9.948 -6.959 -11.707 1.00 95.00 97 GLY A N 1
ATOM 720 C CA . GLY A 1 97 ? 9.972 -5.600 -12.260 1.00 95.00 97 GLY A CA 1
ATOM 721 C C . GLY A 1 97 ? 11.333 -4.909 -12.124 1.00 95.00 97 GLY A C 1
ATOM 722 O O . GLY A 1 97 ? 11.764 -4.189 -13.023 1.00 95.00 97 GLY A O 1
ATOM 723 N N . MET A 1 98 ? 12.054 -5.151 -11.023 1.00 96.38 98 MET A N 1
ATOM 724 C CA . MET A 1 98 ? 13.422 -4.641 -10.864 1.00 96.38 98 MET A CA 1
ATOM 725 C C . MET A 1 98 ? 14.417 -5.331 -11.797 1.00 96.38 98 MET A C 1
ATOM 727 O O . MET A 1 98 ? 15.279 -4.659 -12.363 1.00 96.38 98 MET A O 1
ATOM 731 N N . GLU A 1 99 ? 14.322 -6.653 -11.948 1.00 95.75 99 GLU A N 1
ATOM 732 C CA . GLU A 1 99 ? 15.167 -7.409 -12.876 1.00 95.75 99 GLU A CA 1
ATOM 733 C C . GLU A 1 99 ? 14.926 -6.964 -14.319 1.00 95.75 99 GLU A C 1
ATOM 735 O O . GLU A 1 99 ? 15.886 -6.736 -15.053 1.00 95.75 99 GLU A O 1
ATOM 740 N N . GLU A 1 100 ? 13.667 -6.759 -14.703 1.00 95.50 100 GLU A N 1
ATOM 741 C CA . GLU A 1 100 ? 13.308 -6.250 -16.022 1.00 95.50 100 GLU A CA 1
ATOM 742 C C . GLU A 1 100 ? 13.884 -4.857 -16.280 1.00 95.50 100 GLU A C 1
ATOM 744 O O . GLU A 1 100 ? 14.523 -4.656 -17.313 1.00 95.50 100 GLU A O 1
ATOM 749 N N . LEU A 1 101 ? 13.743 -3.921 -15.332 1.00 96.38 101 LEU A N 1
ATOM 750 C CA . LEU A 1 101 ? 14.326 -2.583 -15.456 1.00 96.38 101 LEU A CA 1
ATOM 751 C C . LEU A 1 101 ? 15.837 -2.656 -15.716 1.00 96.38 101 LEU A C 1
ATOM 753 O O . LEU A 1 101 ? 16.347 -1.994 -16.619 1.00 96.38 101 LEU A O 1
ATOM 757 N N . VAL A 1 102 ? 16.560 -3.474 -14.948 1.00 96.31 102 VAL A N 1
ATOM 758 C CA . VAL A 1 102 ? 18.014 -3.626 -15.104 1.00 96.31 102 VAL A CA 1
ATOM 759 C C . VAL A 1 102 ? 18.366 -4.225 -16.467 1.00 96.31 102 VAL A C 1
ATOM 761 O O . VAL A 1 102 ? 19.264 -3.713 -17.137 1.00 96.31 102 VAL A O 1
ATOM 764 N N . VAL A 1 103 ? 17.655 -5.269 -16.901 1.00 95.75 103 VAL A N 1
ATOM 765 C CA . VAL A 1 103 ? 17.888 -5.921 -18.200 1.00 95.75 103 VAL A CA 1
ATOM 766 C C . VAL A 1 103 ? 17.608 -4.962 -19.356 1.00 95.75 103 VAL A C 1
ATOM 768 O O . VAL A 1 103 ? 18.445 -4.829 -20.249 1.00 95.75 103 VAL A O 1
ATOM 771 N N . GLN A 1 104 ? 16.482 -4.248 -19.331 1.00 96.06 104 GLN A N 1
ATOM 772 C CA . GLN A 1 104 ? 16.139 -3.270 -20.365 1.00 96.06 104 GLN A CA 1
ATOM 773 C C . GLN A 1 104 ? 17.152 -2.121 -20.408 1.00 96.06 104 GLN A C 1
ATOM 775 O O . GLN A 1 104 ? 17.556 -1.710 -21.494 1.00 96.06 104 GLN A O 1
ATOM 780 N N . MET A 1 105 ? 17.640 -1.646 -19.255 1.00 96.88 105 MET A N 1
ATOM 781 C CA . MET A 1 105 ? 18.707 -0.640 -19.209 1.00 96.88 105 MET A CA 1
ATOM 782 C C . MET A 1 105 ? 20.011 -1.153 -19.832 1.00 96.88 105 MET A C 1
ATOM 784 O O . MET A 1 105 ? 20.627 -0.441 -20.622 1.00 96.88 105 MET A O 1
ATOM 788 N N . GLN A 1 106 ? 20.432 -2.384 -19.526 1.00 96.81 106 GLN A N 1
ATOM 789 C CA . GLN A 1 106 ? 21.619 -2.990 -20.144 1.00 96.81 106 GLN A CA 1
ATOM 790 C C . GLN A 1 106 ? 21.455 -3.106 -21.663 1.00 96.81 106 GLN A C 1
ATOM 792 O O . GLN A 1 106 ? 22.322 -2.656 -22.411 1.00 96.81 106 GLN A O 1
ATOM 797 N N . LYS A 1 107 ? 20.310 -3.620 -22.126 1.00 96.50 107 LYS A N 1
ATOM 798 C CA . LYS A 1 107 ? 19.992 -3.758 -23.555 1.00 96.50 107 LYS A CA 1
ATOM 799 C C . LYS A 1 107 ? 19.939 -2.422 -24.282 1.00 96.50 107 LYS A C 1
ATOM 801 O O . LYS A 1 107 ? 20.401 -2.324 -25.416 1.00 96.50 107 LYS A O 1
ATOM 806 N N . PHE A 1 108 ? 19.436 -1.385 -23.621 1.00 97.19 108 PHE A N 1
ATOM 807 C CA . PHE A 1 108 ? 19.456 -0.028 -24.145 1.00 97.19 108 PHE A CA 1
ATOM 808 C C . PHE A 1 108 ? 20.889 0.462 -24.398 1.00 97.19 108 PHE A C 1
ATOM 810 O O . PHE A 1 108 ? 21.178 0.951 -25.488 1.00 97.19 108 PHE A O 1
ATOM 817 N N . PHE A 1 109 ? 21.809 0.261 -23.448 1.00 97.38 109 PHE A N 1
ATOM 818 C CA . PHE A 1 109 ? 23.220 0.633 -23.623 1.00 97.38 109 PHE A CA 1
ATOM 819 C C . PHE A 1 109 ? 23.986 -0.270 -24.603 1.00 97.38 109 PHE A C 1
ATOM 821 O O . PHE A 1 109 ? 25.005 0.148 -25.149 1.00 97.38 109 PHE A O 1
ATOM 828 N N . GLU A 1 110 ? 23.486 -1.478 -24.866 1.00 97.69 110 GLU A N 1
ATOM 829 C CA . GLU A 1 110 ? 23.977 -2.370 -25.925 1.00 97.69 110 GLU A CA 1
ATOM 830 C C . GLU A 1 110 ? 23.423 -2.027 -27.321 1.00 97.69 110 GLU A C 1
ATOM 832 O O . GLU A 1 110 ? 23.852 -2.644 -28.294 1.00 97.69 110 GLU A O 1
ATOM 837 N N . PHE A 1 111 ? 22.492 -1.067 -27.436 1.00 96.75 111 PHE A N 1
ATOM 838 C CA . PHE A 1 111 ? 21.722 -0.776 -28.657 1.00 96.75 111 PHE A CA 1
ATOM 839 C C . PHE A 1 111 ? 20.913 -1.978 -29.177 1.00 96.75 111 PHE A C 1
ATOM 841 O O . PHE A 1 111 ? 20.793 -2.178 -30.382 1.00 96.75 111 PHE A O 1
ATOM 848 N N . LYS A 1 112 ? 20.366 -2.775 -28.253 1.00 96.62 112 LYS A N 1
ATOM 849 C CA . LYS A 1 112 ? 19.607 -4.014 -28.510 1.00 96.62 112 LYS A CA 1
ATOM 850 C C . LYS A 1 112 ? 18.273 -4.048 -27.767 1.00 96.62 112 LYS A C 1
ATOM 852 O O . LYS A 1 112 ? 17.826 -5.099 -27.309 1.00 96.62 112 LYS A O 1
ATOM 857 N N . LEU A 1 113 ? 17.673 -2.883 -27.530 1.00 93.81 113 LEU A N 1
ATOM 858 C CA . LEU A 1 113 ? 16.432 -2.800 -26.756 1.00 93.81 113 LEU A CA 1
ATOM 859 C C . LEU A 1 113 ? 15.263 -3.498 -27.468 1.00 93.81 113 LEU A C 1
ATOM 861 O O . LEU A 1 113 ? 14.415 -4.089 -26.812 1.00 93.81 113 LEU A O 1
ATOM 865 N N . ASP A 1 114 ? 15.250 -3.467 -28.797 1.00 94.81 114 ASP A N 1
ATOM 866 C CA . ASP A 1 114 ? 14.288 -4.151 -29.663 1.00 94.81 114 ASP A CA 1
ATOM 867 C C . ASP A 1 114 ? 14.350 -5.685 -29.566 1.00 94.81 114 ASP A C 1
ATOM 869 O O . ASP A 1 114 ? 13.372 -6.355 -29.886 1.00 94.81 114 ASP A O 1
ATOM 873 N N . GLU A 1 115 ? 15.457 -6.244 -29.066 1.00 92.69 115 GLU A N 1
ATOM 874 C CA . GLU A 1 115 ? 15.610 -7.679 -28.790 1.00 92.69 115 GLU A CA 1
ATOM 875 C C . GLU A 1 115 ? 15.035 -8.095 -27.414 1.00 92.69 115 GLU A C 1
ATOM 877 O O . GLU A 1 115 ? 15.064 -9.277 -27.066 1.00 92.69 115 GLU A O 1
ATOM 882 N N . CYS A 1 116 ? 14.558 -7.151 -26.590 1.00 91.12 116 CYS A N 1
ATOM 883 C CA . CYS A 1 116 ? 14.083 -7.424 -25.232 1.00 91.12 116 CYS A CA 1
ATOM 884 C C . CYS A 1 116 ? 12.556 -7.582 -25.179 1.00 91.12 116 CYS A C 1
ATOM 886 O O . CYS A 1 116 ? 11.819 -6.627 -25.417 1.00 91.12 116 CYS A O 1
ATOM 888 N N . GLU A 1 117 ? 12.073 -8.757 -24.769 1.00 89.69 117 GLU A N 1
ATOM 889 C CA . GLU A 1 117 ? 10.650 -8.973 -24.479 1.00 89.69 117 GLU A CA 1
ATOM 890 C C . 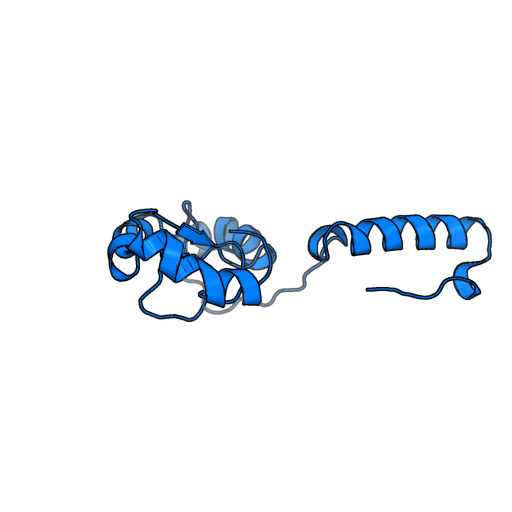GLU A 1 117 ? 10.305 -8.527 -23.043 1.00 89.69 117 GLU A C 1
ATOM 892 O O . GLU A 1 117 ? 10.945 -9.004 -22.095 1.00 89.69 117 GLU A O 1
ATOM 897 N N . PRO A 1 118 ? 9.311 -7.636 -22.853 1.00 85.62 118 PRO A N 1
ATOM 898 C CA . PRO A 1 118 ? 8.775 -7.308 -21.533 1.00 85.62 118 PRO A CA 1
ATOM 899 C C . PRO A 1 118 ? 8.111 -8.530 -20.890 1.00 85.62 118 PRO A C 1
ATOM 901 O O . PRO A 1 118 ? 7.442 -9.315 -21.565 1.00 85.62 118 PRO A O 1
ATOM 904 N N . LYS A 1 119 ? 8.291 -8.690 -19.583 1.00 81.69 119 LYS A N 1
ATOM 905 C CA . LYS A 1 119 ? 7.787 -9.810 -18.779 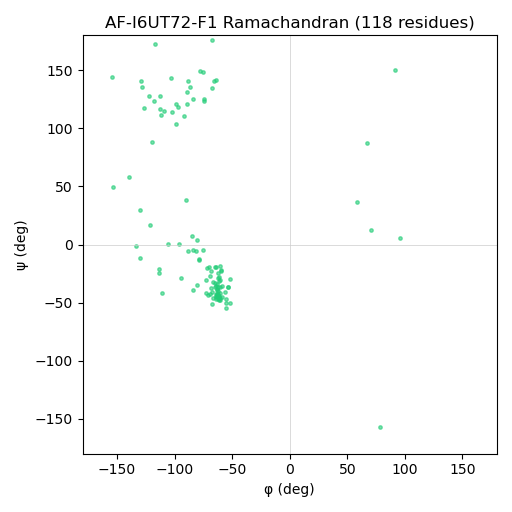1.00 81.69 119 LYS A CA 1
ATOM 906 C C . LYS A 1 119 ? 6.734 -9.385 -17.761 1.00 81.69 119 LYS A C 1
ATOM 908 O O . LYS A 1 119 ? 5.953 -10.243 -17.347 1.00 81.69 119 LYS A O 1
ATOM 913 N N . VAL A 1 120 ? 6.736 -8.118 -17.346 1.00 75.44 120 VAL A N 1
ATOM 914 C CA . VAL A 1 120 ? 5.881 -7.570 -16.280 1.00 75.44 120 VAL A CA 1
ATOM 915 C C . VAL A 1 120 ? 4.909 -6.525 -16.813 1.00 75.44 120 VAL A C 1
ATOM 917 O O . VAL A 1 120 ? 5.314 -5.703 -17.661 1.00 75.44 120 VAL A O 1
#

Secondary structure (DSSP, 8-state):
--S-HHHHHHHHHHHHHTT--EEE-SSTTTT-TTS-B--TTT-GGGGGGGGGTTEEE---HHHHHHHHHHHHHHHHH------------GGGGHHHHHHHHHHHHHHHHTT-GGGPPP--

Foldseek 3Di:
DEDEQVCCVVPVQVCLVVPAQAEDAYPNCCPPPQAAADQCQQCVVSVVSCVSRSYHYHDDPVVSVVCSVVRVVCVVPNDPDDDDDDDDDLCSVPPLSVVLVVVLVVCVVVVNNVVDDDDD

pLDDT: mean 96.31, std 3.11, range [75.44, 98.69]

InterPro domains:
  IPR000534 Semialdehyde dehydrogenase, NAD-binding [PF01118] (1-49)
  IPR012280 Semialdehyde dehydrogenase, dimerisation domain [PF02774] (70-110)
  IPR036291 NAD(P)-binding domain superfamily [SSF51735] (1-87)

Solvent-accessible surface area (backbone atoms only — not comparable to full-atom values): 7140 Å² total; per-residue (Å²): 83,76,73,49,39,71,50,45,68,69,43,46,57,59,45,17,76,73,70,39,79,38,54,29,60,34,71,69,47,57,81,42,89,62,30,31,65,52,47,70,93,71,42,52,76,47,58,73,42,24,75,72,60,23,30,31,20,35,66,56,72,72,54,53,66,48,44,65,62,45,42,64,52,31,75,74,70,61,75,88,78,83,91,84,86,84,88,80,62,50,61,81,66,37,69,63,31,41,52,48,53,53,51,50,51,51,25,49,78,67,75,41,47,90,78,60,80,86,87,121